Protein AF-A0A414M0Z4-F1 (afdb_monomer)

Solvent-accessible surface area (backbone atoms only — not comparable to full-atom values): 4474 Å² total; per-residue (Å²): 115,72,69,61,52,57,51,52,54,53,51,54,53,51,53,53,51,51,53,51,55,53,53,52,51,54,55,51,52,60,58,63,66,74,73,68,81,70,80,5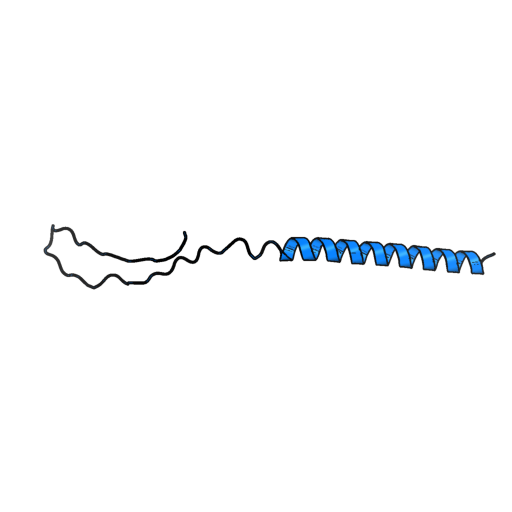5,58,73,42,77,78,44,75,61,73,93,80,87,75,60,90,96,60,88,85,85,78,60,69,45,71,48,61,71,110

Organism: NCBI:txid39491

Foldseek 3Di:
DVVVVVVVVVVVVVVVVVVVVVVVVVVVVVVVVVPPPDPFDKAWPDDWDDDDDDPPDDDDTDTDIDTDD

Structure (mmCIF, N/CA/C/O backbone):
data_AF-A0A414M0Z4-F1
#
_entry.id   AF-A0A414M0Z4-F1
#
loop_
_atom_site.group_PDB
_atom_site.id
_atom_site.type_symbol
_atom_site.label_atom_id
_atom_site.label_alt_id
_atom_site.label_comp_id
_atom_site.label_asym_id
_atom_site.label_entity_id
_atom_site.label_seq_id
_atom_site.pdbx_PDB_ins_code
_atom_site.Cartn_x
_atom_site.Cartn_y
_atom_site.Cartn_z
_atom_site.occupancy
_atom_site.B_iso_or_equiv
_atom_site.auth_seq_id
_atom_site.auth_comp_id
_atom_site.auth_asym_id
_atom_site.auth_atom_id
_atom_site.pdbx_PDB_model_num
ATOM 1 N N . MET A 1 1 ? 31.810 16.939 -59.587 1.00 59.47 1 MET A N 1
ATOM 2 C CA . MET A 1 1 ? 32.228 16.710 -58.180 1.00 59.47 1 MET A CA 1
ATOM 3 C C . MET A 1 1 ? 31.240 17.237 -57.123 1.00 59.47 1 MET A C 1
ATOM 5 O O . MET A 1 1 ? 31.059 16.552 -56.129 1.00 59.47 1 MET A O 1
ATOM 9 N N . ARG A 1 2 ? 30.534 18.376 -57.306 1.00 67.62 2 ARG A N 1
ATOM 10 C CA . ARG A 1 2 ? 29.556 18.891 -56.303 1.00 67.62 2 ARG A CA 1
ATOM 11 C C . ARG A 1 2 ? 28.351 17.978 -56.024 1.00 67.62 2 ARG A C 1
ATOM 13 O O . ARG A 1 2 ? 27.920 17.888 -54.884 1.00 67.62 2 ARG A O 1
ATOM 20 N N . LYS A 1 3 ? 27.824 17.288 -57.046 1.00 68.44 3 LYS A N 1
ATOM 21 C CA . LYS A 1 3 ? 26.660 16.389 -56.901 1.00 68.44 3 LYS A CA 1
ATOM 22 C C . LYS A 1 3 ? 26.957 15.185 -55.998 1.00 68.44 3 LYS A C 1
ATOM 24 O O . LYS A 1 3 ? 26.136 14.848 -55.160 1.00 68.44 3 LYS A O 1
ATOM 29 N N . CYS A 1 4 ? 28.151 14.599 -56.107 1.00 68.00 4 CYS A N 1
ATOM 30 C CA . CYS A 1 4 ? 28.565 13.473 -55.265 1.00 68.00 4 CYS A CA 1
ATOM 31 C C . CYS A 1 4 ? 28.737 13.887 -53.797 1.00 68.00 4 CYS A C 1
ATOM 33 O O . CYS A 1 4 ? 28.338 13.143 -52.911 1.00 68.00 4 CYS A O 1
ATOM 35 N N . LYS A 1 5 ? 29.251 15.099 -53.540 1.00 78.56 5 LYS A N 1
ATOM 36 C CA . LYS A 1 5 ? 29.392 15.640 -52.179 1.00 78.56 5 LYS A CA 1
ATOM 37 C C . LYS A 1 5 ? 28.039 15.758 -51.464 1.00 78.56 5 LYS A C 1
ATOM 39 O O . LYS A 1 5 ? 27.906 15.290 -50.343 1.00 78.56 5 LYS A O 1
ATOM 44 N N . LEU A 1 6 ? 27.028 16.298 -52.149 1.00 77.12 6 LEU A N 1
ATOM 45 C CA . LEU A 1 6 ? 25.679 16.462 -51.594 1.00 77.12 6 LEU A CA 1
ATOM 46 C C . LEU A 1 6 ? 24.999 15.115 -51.277 1.00 77.12 6 LEU A C 1
ATOM 48 O O . LEU A 1 6 ? 24.250 14.999 -50.312 1.00 77.12 6 LEU A O 1
ATOM 52 N N . ILE A 1 7 ? 25.246 14.094 -52.104 1.00 86.44 7 ILE A N 1
ATOM 53 C CA . ILE A 1 7 ? 24.701 12.744 -51.898 1.00 86.44 7 ILE A CA 1
ATOM 54 C C . ILE A 1 7 ? 25.334 12.103 -50.657 1.00 86.44 7 ILE A C 1
ATOM 56 O O . ILE A 1 7 ? 24.618 11.551 -49.827 1.00 86.44 7 ILE A O 1
ATOM 60 N N . ILE A 1 8 ? 26.653 12.232 -50.499 1.00 85.06 8 ILE A N 1
ATOM 61 C CA . ILE A 1 8 ? 27.383 11.6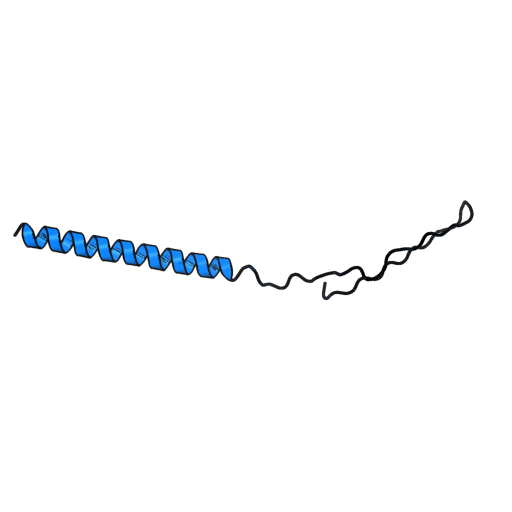94 -49.344 1.00 85.06 8 ILE A CA 1
ATOM 62 C C . ILE A 1 8 ? 26.912 12.358 -48.041 1.00 85.06 8 ILE A C 1
ATOM 64 O O . ILE A 1 8 ? 26.643 11.658 -47.069 1.00 85.06 8 ILE A O 1
ATOM 68 N N . GLU A 1 9 ? 26.725 13.682 -48.028 1.00 87.44 9 GLU A N 1
ATOM 69 C CA . GLU A 1 9 ? 26.236 14.404 -46.840 1.00 87.44 9 GLU A CA 1
ATOM 70 C C . GLU A 1 9 ? 24.829 13.955 -46.413 1.00 87.44 9 GLU A C 1
ATOM 72 O O . GLU A 1 9 ? 24.577 13.755 -45.224 1.00 87.44 9 GLU A O 1
ATOM 77 N N . LYS A 1 10 ? 23.924 13.711 -47.371 1.00 85.88 10 LYS A N 1
ATOM 78 C CA . LYS A 1 10 ? 22.577 13.192 -47.076 1.00 85.88 10 LYS A CA 1
ATOM 79 C C . LYS A 1 10 ? 22.598 11.777 -46.500 1.00 85.88 10 LYS A C 1
ATOM 81 O O . LYS A 1 10 ? 21.818 11.479 -45.598 1.00 85.88 10 LYS A O 1
ATOM 86 N N . ILE A 1 11 ? 23.483 10.919 -47.005 1.00 89.06 11 ILE A N 1
ATOM 87 C CA . ILE A 1 11 ? 23.637 9.548 -46.505 1.00 89.06 11 ILE A CA 1
ATOM 88 C C . ILE A 1 11 ? 24.133 9.574 -45.055 1.00 89.06 11 ILE A C 1
ATOM 90 O O . ILE A 1 11 ? 23.539 8.921 -44.200 1.00 89.06 11 ILE A O 1
ATOM 94 N N . ILE A 1 12 ? 25.153 10.384 -44.755 1.00 89.69 12 ILE A N 1
ATOM 95 C CA . ILE A 1 12 ? 25.695 10.526 -43.394 1.00 89.69 12 ILE A CA 1
ATOM 96 C C . ILE A 1 12 ? 24.615 11.022 -42.422 1.00 89.69 12 ILE A C 1
ATOM 98 O O . ILE A 1 12 ? 24.433 10.428 -41.361 1.00 89.69 12 ILE A O 1
ATOM 102 N N . ALA A 1 13 ? 23.848 12.050 -42.798 1.00 87.94 13 ALA A N 1
ATOM 103 C CA . ALA A 1 13 ? 22.759 12.566 -41.965 1.00 87.94 13 ALA A CA 1
ATOM 104 C C . ALA A 1 13 ? 21.679 11.504 -41.680 1.00 87.94 13 ALA A C 1
ATOM 106 O O . ALA A 1 13 ? 21.194 11.402 -40.553 1.00 87.94 13 ALA A O 1
ATOM 107 N N . SER A 1 14 ? 21.343 10.674 -42.675 1.00 87.44 14 SER A N 1
ATOM 108 C CA . SER A 1 14 ? 20.380 9.577 -42.516 1.00 87.44 14 SER A CA 1
ATOM 109 C C . SER A 1 14 ? 20.873 8.498 -41.550 1.00 87.44 14 SER A C 1
ATOM 111 O O . SER A 1 14 ? 20.082 7.985 -40.758 1.00 87.44 14 SER A O 1
ATOM 113 N N . PHE A 1 15 ? 22.162 8.148 -41.600 1.00 86.12 15 PHE A N 1
ATOM 114 C CA . PHE A 1 15 ? 22.749 7.170 -40.678 1.00 86.12 15 PHE A CA 1
ATOM 115 C C . PHE A 1 15 ? 22.798 7.693 -39.240 1.00 86.12 15 PHE A C 1
ATOM 117 O O . PHE A 1 15 ? 22.468 6.947 -38.320 1.00 86.12 15 PHE A O 1
ATOM 124 N N . ILE A 1 16 ? 23.146 8.970 -39.047 1.00 88.75 16 ILE A N 1
ATOM 125 C CA . ILE A 1 16 ? 23.158 9.605 -37.720 1.00 88.75 16 ILE A CA 1
ATOM 126 C C . ILE A 1 16 ? 21.748 9.607 -37.120 1.00 88.75 16 ILE A C 1
ATOM 128 O O . ILE A 1 16 ? 21.569 9.157 -35.992 1.00 88.75 16 ILE A O 1
ATOM 132 N N . LEU A 1 17 ? 20.739 10.036 -37.889 1.00 85.00 17 LEU A N 1
ATOM 133 C CA . LEU A 1 17 ? 19.350 10.063 -37.425 1.00 85.00 17 LEU A CA 1
ATOM 134 C C . LEU A 1 17 ? 18.845 8.662 -37.044 1.00 85.00 17 LEU A C 1
ATOM 136 O O . LEU A 1 17 ? 18.242 8.495 -35.989 1.00 85.00 17 LEU A O 1
ATOM 140 N N . CYS A 1 18 ? 19.132 7.652 -37.870 1.00 81.25 18 CYS A N 1
ATOM 141 C CA . CYS A 1 18 ? 18.775 6.261 -37.583 1.00 81.25 18 CYS A CA 1
ATOM 142 C C . CYS A 1 18 ? 19.428 5.761 -36.281 1.00 81.25 18 CYS A C 1
ATOM 144 O O . CYS A 1 18 ? 18.751 5.177 -35.436 1.00 81.25 18 CYS A O 1
ATOM 146 N N . GLY A 1 19 ? 20.719 6.051 -36.080 1.00 77.94 19 GLY A N 1
ATOM 147 C CA . GLY A 1 19 ? 21.436 5.696 -34.853 1.00 77.94 19 GLY A CA 1
ATOM 148 C C . GLY A 1 19 ? 20.851 6.354 -33.599 1.00 77.94 19 GLY A C 1
ATOM 149 O O . GLY A 1 19 ? 20.684 5.681 -32.583 1.00 77.94 19 GLY A O 1
ATOM 150 N N . CYS A 1 20 ? 20.480 7.637 -33.677 1.00 74.38 20 CYS A N 1
ATOM 151 C CA . CYS A 1 20 ? 19.837 8.352 -32.571 1.00 74.38 20 CYS A CA 1
ATOM 152 C C . CYS A 1 20 ? 18.479 7.739 -32.198 1.00 74.38 20 CYS A C 1
ATOM 154 O O . CYS A 1 20 ? 18.237 7.471 -31.024 1.00 74.38 20 CYS A O 1
ATOM 156 N N . LEU A 1 21 ? 17.630 7.449 -33.191 1.00 73.62 21 LEU A N 1
ATOM 157 C CA . LEU A 1 21 ? 16.298 6.872 -32.962 1.00 73.62 21 LEU A CA 1
ATOM 158 C C . LEU A 1 21 ? 16.364 5.464 -32.347 1.00 73.62 21 LEU A C 1
ATOM 160 O O . LEU A 1 21 ? 15.555 5.115 -31.482 1.00 73.62 21 LEU A O 1
ATOM 164 N N . LEU A 1 22 ? 17.337 4.650 -32.768 1.00 72.00 22 LEU A N 1
ATOM 165 C CA . LEU A 1 22 ? 17.556 3.317 -32.197 1.00 72.00 22 LEU A CA 1
ATOM 166 C C . LEU A 1 22 ? 18.049 3.394 -30.744 1.00 72.00 22 LEU A C 1
ATOM 168 O O . LEU A 1 22 ? 17.595 2.619 -29.898 1.00 72.00 22 LEU A O 1
ATOM 172 N N . LEU A 1 23 ? 18.929 4.350 -30.429 1.00 66.56 23 LEU A N 1
ATOM 173 C CA . LEU A 1 23 ? 19.423 4.557 -29.066 1.00 66.56 23 LEU A CA 1
ATOM 174 C C . LEU A 1 23 ? 18.302 5.007 -28.113 1.00 66.56 23 LEU A C 1
ATOM 176 O O . LEU A 1 23 ? 18.171 4.444 -27.025 1.00 66.56 23 LEU A O 1
ATOM 180 N N . GLU A 1 24 ? 17.457 5.953 -28.535 1.00 59.53 24 GLU A N 1
ATOM 181 C CA . GLU A 1 24 ? 16.299 6.408 -27.746 1.00 59.53 24 GLU A CA 1
ATOM 182 C C . GLU A 1 24 ? 15.289 5.280 -27.502 1.00 59.53 24 GLU A C 1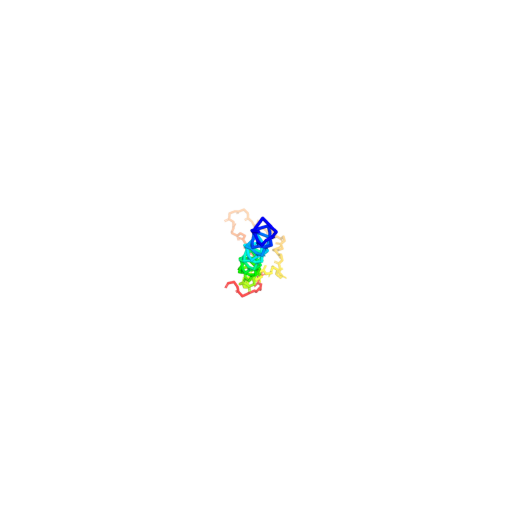
ATOM 184 O O . GLU A 1 24 ? 14.808 5.115 -26.381 1.00 59.53 24 GLU A O 1
ATOM 189 N N . SER A 1 25 ? 15.026 4.446 -28.512 1.00 58.12 25 SER A N 1
ATOM 190 C CA . SER A 1 25 ? 14.118 3.297 -28.379 1.00 58.12 25 SER A CA 1
ATOM 191 C C . SER A 1 25 ? 14.625 2.281 -27.350 1.00 58.12 25 SER A C 1
ATOM 193 O O . SER A 1 25 ? 13.849 1.757 -26.554 1.00 58.12 25 SER A O 1
ATOM 195 N N . THR A 1 26 ? 15.937 2.036 -27.317 1.00 58.91 26 THR A N 1
ATOM 196 C CA . THR A 1 26 ? 16.549 1.084 -26.374 1.00 58.91 26 THR A CA 1
ATOM 197 C C . THR A 1 26 ? 16.524 1.621 -24.937 1.00 58.91 26 THR A C 1
ATOM 199 O O . THR A 1 26 ? 16.252 0.875 -23.995 1.00 58.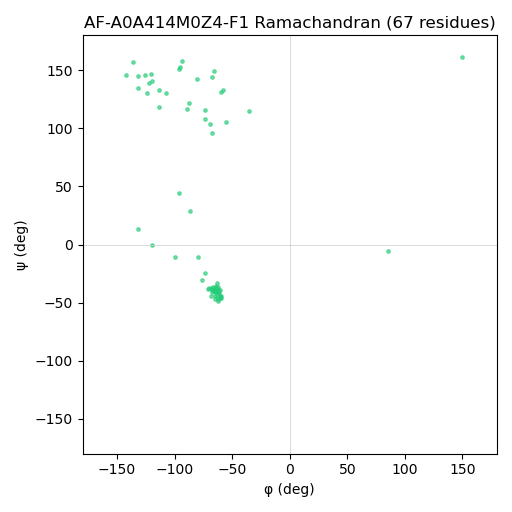91 26 THR A O 1
ATOM 202 N N . ALA A 1 27 ? 16.744 2.929 -24.75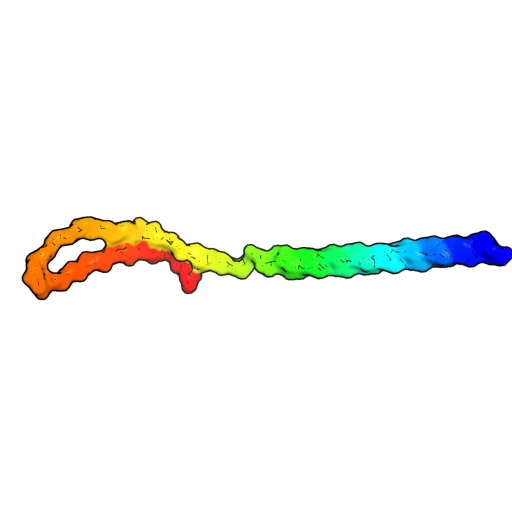7 1.00 56.84 27 ALA A N 1
ATOM 203 C CA . ALA A 1 27 ? 16.625 3.585 -23.454 1.00 56.84 27 ALA A CA 1
ATOM 204 C C . ALA A 1 27 ? 15.175 3.595 -22.935 1.00 56.84 27 ALA A C 1
ATOM 206 O O . ALA A 1 27 ? 14.946 3.408 -21.739 1.00 56.84 27 ALA A O 1
ATOM 207 N N . LEU A 1 28 ? 14.192 3.759 -23.828 1.00 52.06 28 LEU A N 1
ATOM 208 C CA . LEU A 1 28 ? 12.774 3.767 -23.463 1.00 52.06 28 LEU A CA 1
ATOM 209 C C . LEU A 1 28 ? 12.268 2.375 -23.044 1.00 52.06 28 LEU A C 1
ATOM 211 O O . LEU A 1 28 ? 11.504 2.264 -22.087 1.00 52.06 28 LEU A O 1
ATOM 215 N N . VAL A 1 29 ? 12.737 1.310 -23.704 1.00 52.09 29 VAL A N 1
ATOM 216 C CA . VAL A 1 29 ? 12.424 -0.080 -23.315 1.00 52.09 29 VAL A CA 1
ATOM 217 C C . VAL A 1 29 ? 13.005 -0.406 -21.934 1.00 52.09 29 VAL A C 1
ATOM 219 O O . VAL A 1 29 ? 12.299 -0.962 -21.099 1.00 52.09 29 VAL A O 1
ATOM 222 N N . SER A 1 30 ? 14.227 0.050 -21.637 1.00 51.00 30 SER A N 1
ATOM 223 C CA . SER A 1 30 ? 14.863 -0.131 -20.320 1.00 51.00 30 SER A CA 1
ATOM 224 C C . SER A 1 30 ? 14.104 0.570 -19.175 1.00 51.00 30 SER A C 1
ATOM 226 O O . SER A 1 30 ? 14.012 0.045 -18.066 1.00 51.00 30 SER A O 1
ATOM 228 N N . ALA A 1 31 ? 13.470 1.720 -19.439 1.00 51.69 31 ALA A N 1
ATOM 229 C CA . ALA A 1 31 ? 12.611 2.393 -18.458 1.00 51.69 31 ALA A CA 1
ATOM 230 C C . ALA A 1 31 ? 11.234 1.719 -18.292 1.00 51.69 31 ALA A C 1
ATOM 232 O O . ALA A 1 31 ? 10.663 1.751 -17.201 1.00 51.69 31 ALA A O 1
ATOM 233 N N . SER A 1 32 ? 10.706 1.090 -19.349 1.00 53.31 32 SER A N 1
ATOM 234 C CA . SER A 1 32 ? 9.419 0.380 -19.310 1.00 53.31 32 SER A CA 1
ATOM 235 C C . SER A 1 32 ? 9.485 -0.946 -18.545 1.00 53.31 32 SER A C 1
ATOM 237 O O . SER A 1 32 ? 8.460 -1.404 -18.039 1.00 53.31 32 SER A O 1
ATOM 239 N N . GLU A 1 33 ? 10.664 -1.562 -18.434 1.00 49.47 33 GLU A N 1
ATOM 240 C CA . GLU A 1 33 ? 10.867 -2.788 -17.647 1.00 49.47 33 GLU A CA 1
ATOM 241 C C . GLU A 1 33 ? 11.011 -2.508 -16.137 1.00 49.47 33 GLU A C 1
ATOM 243 O O . GLU A 1 33 ? 10.882 -3.415 -15.315 1.00 49.47 33 GLU A O 1
ATOM 248 N N . CYS A 1 34 ? 11.152 -1.239 -15.736 1.00 49.16 34 CYS A N 1
ATOM 249 C CA . CYS A 1 34 ? 11.198 -0.804 -14.335 1.00 49.16 34 CYS A CA 1
ATOM 250 C C . CYS A 1 34 ? 9.795 -0.551 -13.730 1.00 49.16 34 CYS A C 1
ATOM 252 O O . CYS A 1 34 ? 9.618 0.304 -12.866 1.00 49.16 34 CYS A O 1
ATOM 254 N N . GLY A 1 35 ? 8.767 -1.258 -14.210 1.00 50.94 35 GLY A N 1
ATOM 255 C CA . GLY A 1 35 ? 7.370 -1.083 -13.777 1.00 50.94 35 GLY A CA 1
ATOM 256 C C . GLY A 1 35 ? 6.712 -2.320 -13.162 1.00 50.94 35 GLY A C 1
ATOM 257 O O . GLY A 1 35 ? 5.542 -2.258 -12.797 1.00 50.94 35 GLY A O 1
ATOM 258 N N . LEU A 1 36 ? 7.424 -3.449 -13.065 1.00 49.50 36 LEU A N 1
ATOM 259 C CA . LEU A 1 36 ? 6.826 -4.755 -12.741 1.00 49.50 36 LEU A CA 1
ATOM 260 C C . LEU A 1 36 ? 7.557 -5.547 -11.650 1.00 49.50 36 LEU A C 1
ATOM 262 O O . LEU A 1 36 ? 7.245 -6.717 -11.432 1.00 49.50 36 LEU A O 1
ATOM 266 N N . TYR A 1 37 ? 8.476 -4.923 -10.907 1.00 50.50 37 TYR A N 1
ATOM 267 C CA . TYR A 1 37 ? 8.903 -5.495 -9.630 1.00 50.50 37 TYR A CA 1
ATOM 268 C C . TYR A 1 37 ? 7.728 -5.386 -8.663 1.00 50.50 37 TYR A C 1
ATOM 270 O O . TYR A 1 37 ? 7.365 -4.293 -8.235 1.00 50.50 37 TYR A O 1
ATOM 278 N N . GLY A 1 38 ? 7.083 -6.537 -8.450 1.00 54.66 38 GLY A N 1
ATOM 279 C CA . GLY A 1 38 ? 5.772 -6.701 -7.843 1.00 54.66 38 GLY A CA 1
ATOM 280 C C . GLY A 1 38 ? 5.489 -5.702 -6.734 1.00 54.66 38 GLY A C 1
ATOM 281 O O . GLY A 1 38 ? 6.117 -5.732 -5.678 1.00 54.66 38 GLY A O 1
ATOM 282 N N . VAL A 1 39 ? 4.495 -4.8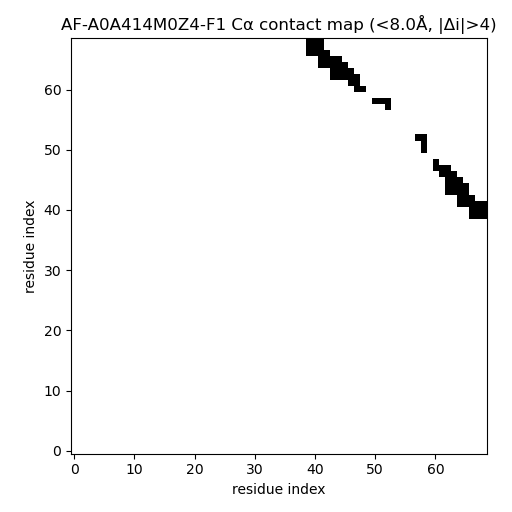45 -6.971 1.00 58.22 39 VAL A N 1
ATOM 283 C CA . VAL A 1 39 ? 3.813 -4.150 -5.885 1.00 58.22 39 VAL A CA 1
ATOM 284 C C . VAL A 1 39 ? 3.317 -5.257 -4.960 1.00 58.22 39 VAL A C 1
ATOM 286 O O . VAL A 1 39 ? 2.404 -5.998 -5.317 1.00 58.22 39 VAL A O 1
ATOM 289 N N . GLN A 1 40 ? 3.973 -5.442 -3.816 1.00 61.12 40 GLN A N 1
ATOM 290 C CA . GLN A 1 40 ? 3.486 -6.341 -2.779 1.00 61.12 40 GLN A CA 1
ATOM 291 C C . GLN A 1 40 ? 2.210 -5.692 -2.248 1.00 61.12 40 GLN A C 1
ATOM 293 O O . GLN A 1 40 ? 2.243 -4.732 -1.478 1.00 61.12 40 GLN A O 1
ATOM 298 N N . ILE A 1 41 ? 1.073 -6.134 -2.783 1.00 69.06 41 ILE A N 1
ATOM 299 C CA . ILE A 1 41 ? -0.231 -5.566 -2.462 1.00 69.06 41 ILE A CA 1
ATOM 300 C C . ILE A 1 41 ? -0.582 -6.038 -1.057 1.00 69.06 41 ILE A C 1
ATOM 302 O O . ILE A 1 41 ? -0.891 -7.209 -0.842 1.00 69.06 41 ILE A O 1
ATOM 306 N N . LEU A 1 42 ? -0.526 -5.113 -0.102 1.00 78.88 42 LEU A N 1
ATOM 307 C CA . LEU A 1 42 ? -1.063 -5.320 1.232 1.00 78.88 42 LEU A CA 1
ATOM 308 C C . LEU A 1 42 ? -2.532 -4.889 1.229 1.00 78.88 42 LEU A C 1
ATOM 310 O O . LEU A 1 42 ? -2.852 -3.724 0.990 1.00 78.88 42 LEU A O 1
ATOM 314 N N . HIS A 1 43 ? -3.428 -5.838 1.473 1.00 84.31 43 HIS A N 1
ATOM 315 C CA . HIS A 1 43 ? -4.869 -5.642 1.452 1.00 84.31 43 HIS A CA 1
ATOM 316 C C . HIS A 1 43 ? -5.446 -5.827 2.858 1.00 84.31 43 HIS A C 1
ATOM 318 O O . HIS A 1 43 ? -5.358 -6.901 3.455 1.00 84.31 43 HIS A O 1
ATOM 324 N N . LEU A 1 44 ? -6.048 -4.773 3.409 1.00 88.25 44 LEU A N 1
ATOM 325 C CA . LEU A 1 44 ? -6.746 -4.853 4.690 1.00 88.25 44 LEU A CA 1
ATOM 326 C C . LEU A 1 44 ? -8.069 -5.599 4.494 1.00 88.25 44 LEU A C 1
ATOM 328 O O . LEU A 1 44 ? -8.958 -5.123 3.794 1.00 88.25 44 LEU A O 1
ATOM 332 N N . VAL A 1 45 ? -8.208 -6.761 5.127 1.00 90.62 45 VAL A N 1
ATOM 333 C CA . VAL A 1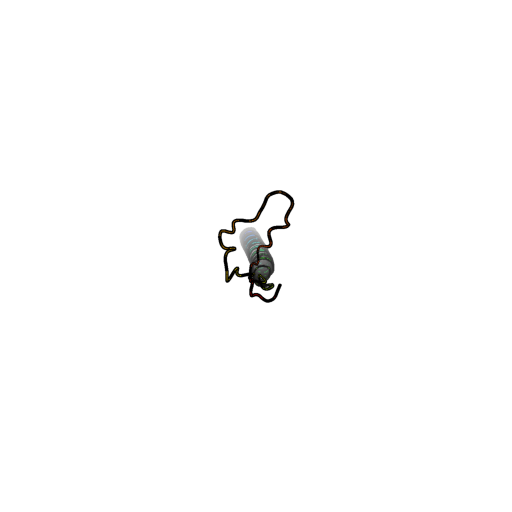 45 ? -9.397 -7.621 5.006 1.00 90.62 45 VAL A CA 1
ATOM 334 C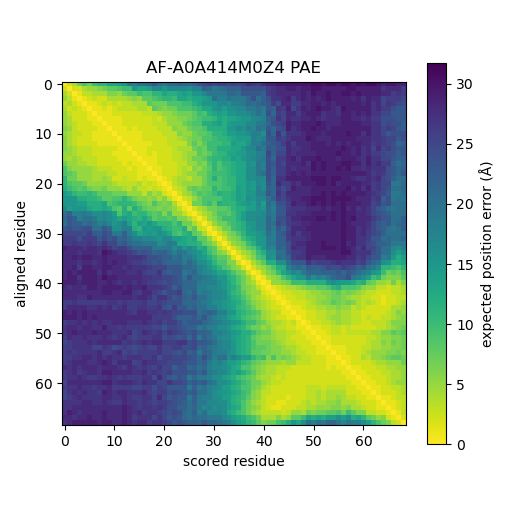 C . VAL A 1 45 ? -10.368 -7.468 6.171 1.00 90.62 45 VAL A C 1
ATOM 336 O O . VAL A 1 45 ? -11.492 -7.960 6.104 1.00 90.62 45 VAL A O 1
ATOM 339 N N . SER A 1 46 ? -9.975 -6.779 7.243 1.00 92.69 46 SER A N 1
ATOM 340 C CA . SER A 1 46 ? -10.908 -6.427 8.312 1.00 92.69 46 SER A CA 1
ATOM 341 C C . SER A 1 46 ? -10.634 -5.045 8.880 1.00 92.69 46 SER A C 1
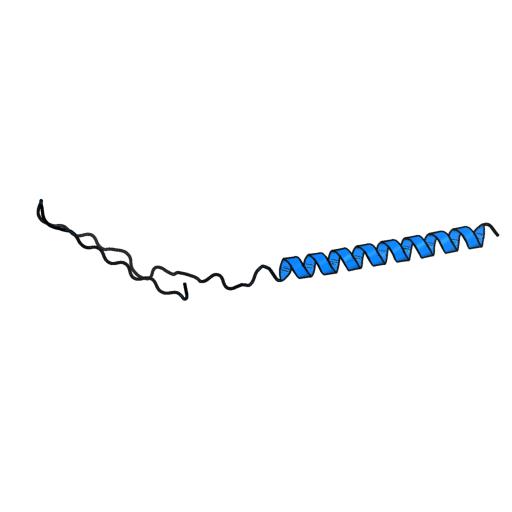ATOM 343 O O . SER A 1 46 ? -9.488 -4.623 9.003 1.00 92.69 46 SER A O 1
ATOM 345 N N . GLN A 1 47 ? -11.702 -4.360 9.280 1.00 91.38 47 GLN A N 1
ATOM 346 C CA . GLN A 1 47 ? -11.620 -3.135 10.067 1.00 91.38 47 GLN A CA 1
ATOM 347 C C . GLN A 1 47 ? -11.782 -3.454 11.557 1.00 91.38 47 GLN A C 1
ATOM 349 O O . GLN A 1 47 ? -12.451 -4.434 11.904 1.00 91.38 47 GLN A O 1
ATOM 354 N N . PRO A 1 48 ? -11.183 -2.649 12.446 1.00 91.75 48 PRO A N 1
ATOM 355 C CA . PRO A 1 48 ? -11.424 -2.786 13.870 1.00 91.75 48 PRO A CA 1
ATOM 356 C C . PRO A 1 48 ? -12.872 -2.395 14.185 1.00 91.75 48 PRO A C 1
ATOM 358 O O . PRO A 1 48 ? -13.437 -1.491 13.573 1.00 91.75 48 PRO A O 1
ATOM 361 N N . ILE A 1 49 ? -13.479 -3.084 15.148 1.00 92.25 49 ILE A N 1
ATOM 362 C CA . ILE A 1 49 ? -14.852 -2.813 15.581 1.00 92.25 49 ILE A CA 1
ATOM 363 C C . ILE A 1 49 ? -14.872 -1.889 16.797 1.00 92.25 49 ILE A C 1
ATOM 365 O O . ILE A 1 49 ? -13.943 -1.880 17.607 1.00 92.25 49 ILE A O 1
ATOM 369 N N . ASN A 1 50 ? -15.961 -1.134 16.944 1.00 94.25 50 ASN A N 1
ATOM 370 C CA . ASN A 1 50 ? -16.182 -0.295 18.117 1.00 94.25 50 ASN A CA 1
ATOM 371 C C . ASN A 1 50 ? -16.199 -1.155 19.390 1.00 94.25 50 ASN A C 1
ATOM 373 O O . ASN A 1 50 ? -16.915 -2.156 19.454 1.00 94.25 50 ASN A O 1
ATOM 377 N N . CYS A 1 51 ? -15.454 -0.743 20.419 1.00 91.06 51 CYS A N 1
ATOM 378 C CA . CYS A 1 51 ? -15.484 -1.376 21.735 1.00 91.06 51 CYS A CA 1
ATOM 379 C C . CYS A 1 51 ? -15.623 -0.327 22.844 1.00 91.06 51 CYS A C 1
ATOM 381 O O . CYS A 1 51 ? -15.064 0.764 22.745 1.00 91.06 51 CYS A O 1
ATOM 383 N N . SER A 1 52 ? -16.340 -0.679 23.910 1.00 94.81 52 SER A N 1
ATOM 384 C CA . SER A 1 52 ? -16.419 0.110 25.141 1.00 94.81 52 SER A CA 1
ATOM 385 C C . SER A 1 52 ? -15.755 -0.673 26.266 1.00 94.81 52 SER A C 1
ATOM 387 O O . SER A 1 52 ? -16.003 -1.871 26.414 1.00 94.81 52 SER A O 1
ATOM 389 N N . VAL A 1 53 ? -14.903 -0.006 27.041 1.00 95.12 53 VAL A N 1
ATOM 390 C CA . VAL A 1 53 ? -14.212 -0.588 28.196 1.00 95.12 53 VAL A CA 1
ATOM 391 C C . VAL A 1 53 ? -14.252 0.381 29.370 1.00 95.12 53 VAL A C 1
ATOM 393 O O . VAL A 1 53 ? -14.398 1.591 29.195 1.00 95.12 53 VAL A O 1
ATOM 396 N N . SER A 1 54 ? -14.109 -0.153 30.578 1.00 97.00 54 SER A N 1
ATOM 397 C CA . SER A 1 54 ? -14.062 0.644 31.800 1.00 97.00 54 SER A CA 1
ATOM 398 C C . SER A 1 54 ? -12.822 1.539 31.854 1.00 97.00 54 SER A C 1
ATOM 400 O O . SER A 1 54 ? -11.746 1.183 31.370 1.00 97.00 54 SER A O 1
ATOM 402 N N . VAL A 1 55 ? -12.960 2.691 32.512 1.00 93.00 55 VAL A N 1
ATOM 403 C CA . VAL A 1 55 ? -11.849 3.619 32.759 1.00 93.00 55 VAL A CA 1
ATOM 404 C C . VAL A 1 55 ? -10.731 2.905 33.526 1.00 93.00 55 VAL A C 1
ATOM 406 O O . VAL A 1 55 ? -10.989 2.199 34.498 1.00 93.00 55 VAL A O 1
ATOM 409 N N . GLY A 1 56 ? -9.490 3.067 33.063 1.00 96.25 56 GLY A N 1
ATOM 410 C CA . GLY A 1 56 ? -8.309 2.395 33.619 1.00 96.25 56 GLY A CA 1
ATOM 411 C C . GLY A 1 56 ? -8.039 0.994 33.057 1.00 96.25 56 GLY A C 1
ATOM 412 O O . GLY A 1 56 ? -7.001 0.415 33.364 1.00 96.25 56 GLY A O 1
ATOM 413 N N . SER A 1 57 ? -8.926 0.456 32.214 1.00 94.94 57 SER A N 1
ATOM 414 C CA . SER A 1 57 ? -8.712 -0.821 31.520 1.00 94.94 57 SER A CA 1
ATOM 415 C C . SER A 1 57 ? -8.106 -0.628 30.127 1.00 94.94 57 SER A C 1
ATOM 417 O O . SER A 1 57 ? -8.241 0.428 29.510 1.00 94.94 57 SER A O 1
ATOM 419 N N . GLN A 1 58 ? -7.457 -1.671 29.602 1.00 95.62 58 GLN A N 1
ATOM 420 C CA . GLN A 1 58 ? -6.880 -1.660 28.258 1.00 95.62 58 GLN A CA 1
ATOM 421 C C . GLN A 1 58 ? -7.909 -2.105 27.206 1.00 95.62 58 GLN A C 1
ATOM 423 O O . GLN A 1 58 ? -8.394 -3.235 27.247 1.00 95.62 58 GLN A O 1
ATOM 428 N N . ALA A 1 59 ? -8.182 -1.248 26.220 1.00 94.62 59 ALA A N 1
ATOM 429 C CA . ALA A 1 59 ? -8.914 -1.621 25.009 1.00 94.62 59 ALA A CA 1
ATOM 430 C C . ALA A 1 59 ? -7.987 -2.330 24.007 1.00 94.62 59 ALA A C 1
ATOM 432 O O . ALA A 1 59 ? -6.818 -1.964 23.863 1.00 94.62 59 ALA A O 1
ATOM 433 N N . ARG A 1 60 ? -8.505 -3.339 23.298 1.00 93.88 60 ARG A N 1
ATOM 434 C CA . ARG A 1 60 ? -7.769 -4.069 22.255 1.00 93.88 60 ARG A CA 1
ATOM 435 C C . ARG A 1 60 ? -8.540 -4.019 20.945 1.00 93.88 60 ARG A C 1
ATOM 437 O O . ARG A 1 60 ? -9.716 -4.362 20.910 1.00 93.88 60 ARG A O 1
ATOM 444 N N . PHE A 1 61 ? -7.840 -3.655 19.878 1.00 93.75 61 PHE A N 1
ATOM 445 C CA . PHE A 1 61 ? -8.362 -3.632 18.518 1.00 93.75 61 PHE A CA 1
ATOM 446 C C . PHE A 1 61 ? -7.539 -4.583 17.657 1.00 93.75 61 PHE A C 1
ATOM 448 O O . PHE A 1 61 ? -6.322 -4.667 17.815 1.00 93.75 61 PHE A O 1
ATOM 455 N N . ALA A 1 62 ? -8.209 -5.302 16.761 1.00 91.38 62 ALA A N 1
ATOM 456 C CA . ALA A 1 62 ? -7.574 -6.227 15.838 1.00 91.38 62 ALA A CA 1
ATOM 457 C C . ALA A 1 62 ? -7.903 -5.828 14.400 1.00 91.38 62 ALA A C 1
ATOM 459 O O . ALA A 1 62 ? -9.036 -5.461 14.084 1.00 91.38 62 ALA A O 1
ATOM 460 N N . VAL A 1 63 ? -6.896 -5.922 13.540 1.00 91.38 63 VAL A N 1
ATOM 461 C CA . VAL A 1 63 ? -6.983 -5.679 12.102 1.00 91.38 63 VAL A CA 1
ATOM 462 C C . VAL A 1 63 ? -6.307 -6.855 11.421 1.00 91.38 63 VAL A C 1
ATOM 464 O O . VAL A 1 63 ? -5.232 -7.280 11.846 1.00 91.38 63 VAL A O 1
ATOM 467 N N . LYS A 1 64 ? -6.939 -7.391 10.380 1.00 90.81 64 LYS A N 1
ATOM 468 C CA . LYS A 1 64 ? -6.378 -8.453 9.555 1.00 90.81 64 LYS A CA 1
ATOM 469 C C . LYS A 1 64 ? -5.988 -7.858 8.207 1.00 90.81 64 LYS A C 1
ATOM 471 O O . LYS A 1 64 ? -6.784 -7.170 7.568 1.00 90.81 64 LYS A O 1
ATOM 476 N N . ALA A 1 65 ? -4.762 -8.139 7.794 1.00 89.62 65 ALA A N 1
ATOM 477 C CA . ALA A 1 65 ? -4.243 -7.817 6.478 1.00 89.62 65 ALA A CA 1
ATOM 478 C C . ALA A 1 65 ? -3.808 -9.111 5.790 1.00 89.62 65 ALA A C 1
ATOM 480 O O . ALA A 1 65 ? -3.345 -10.045 6.447 1.00 89.62 65 ALA A O 1
ATOM 481 N N . GLU A 1 66 ? -3.969 -9.153 4.479 1.00 89.50 66 GLU A N 1
ATOM 482 C CA . GLU A 1 66 ? -3.506 -10.228 3.612 1.00 89.50 66 GLU A CA 1
ATOM 483 C C . GLU A 1 66 ? -2.636 -9.613 2.520 1.00 89.50 66 GLU A C 1
ATOM 485 O O . GLU A 1 66 ? -2.858 -8.478 2.102 1.00 89.50 66 GLU A O 1
ATOM 490 N N . GLY A 1 67 ? -1.615 -10.333 2.080 1.00 80.31 67 GLY A N 1
ATOM 491 C CA . GLY A 1 67 ? -0.667 -9.821 1.103 1.00 80.31 67 GLY A CA 1
ATOM 492 C C . GLY A 1 67 ? 0.706 -10.432 1.291 1.00 80.31 67 GLY A C 1
ATOM 493 O O . GLY A 1 67 ? 1.020 -10.992 2.341 1.00 80.31 67 GLY A O 1
ATOM 494 N N . THR A 1 68 ? 1.520 -10.332 0.253 1.00 70.00 68 THR A N 1
ATOM 495 C CA . THR A 1 68 ? 2.872 -10.888 0.216 1.00 70.00 68 THR A CA 1
ATOM 496 C C . THR A 1 68 ? 3.900 -9.820 0.572 1.00 70.00 68 THR A C 1
ATOM 498 O O . THR A 1 68 ? 4.833 -9.663 -0.189 1.00 70.00 68 THR A O 1
ATOM 501 N N . GLY A 1 69 ? 3.658 -9.016 1.615 1.00 57.88 69 GLY A N 1
ATOM 502 C CA . GLY A 1 69 ? 4.517 -7.883 2.008 1.00 57.88 69 GLY A CA 1
ATOM 503 C C . GLY A 1 69 ? 6.014 -8.186 2.052 1.00 57.88 69 GLY A C 1
ATOM 504 O O . GLY A 1 69 ? 6.364 -9.337 2.387 1.00 57.88 69 GLY A O 1
#

Radius of gyration: 31.84 Å; Cα contacts (8 Å, |Δi|>4): 36; chains: 1; bounding box: 49×30×92 Å

Sequence (69 aa):
MRKCKLIIEKIIASFILCGCLLLESTALVSASECGLYGVQILHLVSQPINCSVSVGSQARFAVKAEGTG

Secondary structure (DSSP, 8-state):
-HHHHHHHHHHHHHHHHHHHHHHHHHHHHHHHTTT-S-----EE--PPPP----TTSPP-----EES--

Mean predicted aligned error: 16.01 Å

pLDDT: mean 77.03, std 15.96, range [49.16, 97.0]